Protein AF-A0A1S6IR02-F1 (afdb_monomer_lite)

pLDDT: mean 84.48, std 5.28, range [70.69, 92.12]

Organism: NCBI:txid708126

Foldseek 3Di:
DVVLLVLLLVLLLVLLVLLPFPVVVLVVVVDDPDQDPPCPVVVVVLVCVLPPVLVVVVLVVVLCVPDDDPVCVVVSVVVVCVVVVSVVSSVSSLVSSCCSQPPPPPDDDPDLQVVLVSCCVRPNPVSNVSSVSSVVSVVVVCVVPVVVSVVVVVCVVVVD

InterPro domains:
  IPR001046 NRAMP family [PF01566] (2-160)
  IPR001046 NRAMP family [PTHR11706] (2-153)

Secondary structure (DSSP, 8-state):
-HHHHHHHHHHHHHHHHHT---HHHHHHHTS-----TT-HHHHHHHHHHH--HHHHHHHHHHHHHH--SGGGHHHHHHHHHHHHHHHHHHHHHHHHHHHHHHTTS-----SHHHHHHHTHHHHTTHHHHHHHHHHHHHHHHHHHHHHHHHHHHHHHHHT-

Radius of gyration: 18.44 Å; chains: 1; bounding box: 46×36×53 Å

Sequence (160 aa):
MSIFVGVMGIVFVITMFLVRPDFGEVLRGFVPTGIPDGSIVNIVALIGTTLIGINLLMKAITTAEKWQGEEHLPAARFDTVFNVGIGILITAAIVITSGTVLYGTGTVVSSPIIFSQMLEPVLGNSARMIGDVRIAAAGLSSAIATPLILKVVLARLFKW

Structure (mmCIF, N/CA/C/O backbone):
data_AF-A0A1S6IR02-F1
#
_entry.id   AF-A0A1S6IR02-F1
#
loop_
_atom_site.group_PDB
_atom_site.id
_atom_site.type_symbol
_atom_site.label_atom_id
_atom_site.label_alt_id
_atom_site.label_comp_id
_atom_site.label_asym_id
_atom_site.label_entity_id
_atom_site.label_seq_id
_atom_site.pdbx_PDB_ins_code
_atom_site.Cartn_x
_atom_site.Cartn_y
_atom_site.Cartn_z
_atom_site.occupancy
_atom_site.B_iso_or_equiv
_atom_site.auth_seq_id
_atom_site.auth_comp_id
_atom_site.auth_asym_id
_atom_site.auth_atom_id
_atom_site.pdbx_PDB_model_num
ATOM 1 N N . MET A 1 1 ? 0.490 11.994 10.534 1.00 70.69 1 MET A N 1
ATOM 2 C CA . MET A 1 1 ? 0.452 10.658 9.896 1.00 70.69 1 MET A CA 1
ATOM 3 C C . MET A 1 1 ? -0.301 10.697 8.571 1.00 70.69 1 MET A C 1
ATOM 5 O O . MET A 1 1 ? 0.323 10.476 7.546 1.00 70.69 1 MET A O 1
ATOM 9 N N . SER A 1 2 ? -1.582 11.082 8.555 1.00 73.75 2 SER A N 1
ATOM 10 C CA . SER A 1 2 ? -2.412 11.083 7.335 1.00 73.75 2 SER A CA 1
ATOM 11 C C . SER A 1 2 ? -1.863 11.936 6.184 1.00 73.75 2 SER A C 1
ATOM 13 O O . SER A 1 2 ? -1.985 11.537 5.034 1.00 73.75 2 SER A O 1
ATOM 15 N N . ILE A 1 3 ? -1.193 13.058 6.478 1.00 80.94 3 ILE A N 1
ATOM 16 C CA . ILE A 1 3 ? -0.543 13.899 5.455 1.00 80.94 3 ILE A CA 1
ATOM 17 C C . ILE A 1 3 ? 0.575 13.131 4.733 1.00 80.94 3 ILE A C 1
ATOM 19 O O . ILE A 1 3 ? 0.630 13.149 3.510 1.00 80.94 3 ILE A O 1
ATOM 23 N N . PHE A 1 4 ? 1.429 12.408 5.464 1.00 77.62 4 PHE A N 1
ATOM 24 C CA . PHE A 1 4 ? 2.528 11.638 4.869 1.00 77.62 4 PHE A CA 1
ATOM 25 C C . PHE A 1 4 ? 2.013 10.501 3.987 1.00 77.62 4 PHE A C 1
ATOM 27 O O . PHE A 1 4 ? 2.498 10.328 2.873 1.00 77.62 4 PHE A O 1
ATOM 34 N N . VAL A 1 5 ? 0.994 9.775 4.459 1.00 78.19 5 VAL A N 1
ATOM 35 C CA . VAL A 1 5 ? 0.348 8.698 3.693 1.00 78.19 5 VAL A CA 1
ATOM 36 C C . VAL A 1 5 ? -0.343 9.253 2.448 1.00 78.19 5 VAL A C 1
ATOM 38 O O . VAL A 1 5 ? -0.198 8.689 1.369 1.00 78.19 5 VAL A O 1
ATOM 41 N N . GLY A 1 6 ? -1.048 10.381 2.579 1.00 83.12 6 GLY A N 1
ATOM 42 C CA . GLY A 1 6 ? -1.719 11.046 1.465 1.00 83.12 6 GLY A CA 1
ATOM 43 C C . GLY A 1 6 ? -0.736 11.513 0.397 1.00 83.12 6 GLY A C 1
ATOM 44 O O . GLY A 1 6 ? -0.914 11.184 -0.772 1.00 83.12 6 GLY A O 1
ATOM 45 N N . VAL A 1 7 ? 0.338 12.204 0.798 1.00 80.75 7 VAL A N 1
ATOM 46 C CA . VAL A 1 7 ? 1.408 12.616 -0.119 1.00 80.75 7 VAL A CA 1
ATOM 47 C C . VAL A 1 7 ? 1.993 11.385 -0.801 1.00 80.75 7 VAL A C 1
ATOM 49 O O . VAL A 1 7 ? 1.911 11.295 -2.020 1.00 80.75 7 VAL A O 1
ATOM 52 N N . MET A 1 8 ? 2.493 10.407 -0.038 1.00 81.88 8 MET A N 1
ATOM 53 C CA . MET A 1 8 ? 3.078 9.172 -0.571 1.00 81.88 8 MET A CA 1
ATOM 54 C C . MET A 1 8 ? 2.157 8.495 -1.596 1.00 81.88 8 MET A C 1
ATOM 56 O O . MET A 1 8 ? 2.596 8.186 -2.705 1.00 81.88 8 MET A O 1
ATOM 60 N N . GLY A 1 9 ? 0.889 8.295 -1.236 1.00 84.06 9 GLY A N 1
ATOM 61 C CA . GLY A 1 9 ? -0.098 7.630 -2.074 1.00 84.06 9 GLY A CA 1
ATOM 62 C C . GLY A 1 9 ? -0.367 8.370 -3.377 1.00 84.06 9 GLY A C 1
ATOM 63 O O . GLY A 1 9 ? -0.284 7.763 -4.443 1.00 84.06 9 GLY A O 1
ATOM 64 N N . ILE A 1 10 ? -0.606 9.685 -3.308 1.00 85.56 10 ILE A N 1
ATOM 65 C CA . ILE A 1 10 ? -0.805 10.526 -4.496 1.00 85.56 10 ILE A CA 1
ATOM 66 C C . ILE A 1 10 ? 0.379 10.377 -5.436 1.00 85.56 10 ILE A C 1
ATOM 68 O O . ILE A 1 10 ? 0.196 10.148 -6.632 1.00 85.56 10 ILE A O 1
ATOM 72 N N . VAL A 1 11 ? 1.599 10.473 -4.906 1.00 83.44 11 VAL A N 1
ATOM 73 C CA . VAL A 1 11 ? 2.742 10.457 -5.797 1.00 83.44 11 VAL A CA 1
ATOM 74 C C . VAL A 1 11 ? 2.925 9.068 -6.443 1.00 83.44 11 VAL A C 1
ATOM 76 O O . VAL A 1 11 ? 3.195 8.998 -7.643 1.00 83.44 11 VAL A O 1
ATOM 79 N N . PHE A 1 12 ? 2.706 7.958 -5.723 1.00 82.94 12 PHE A N 1
ATOM 80 C CA . PHE A 1 12 ? 2.732 6.606 -6.318 1.00 82.94 12 PHE A CA 1
ATOM 81 C C . PHE A 1 12 ? 1.675 6.385 -7.390 1.00 82.94 12 PHE A C 1
ATOM 83 O O . PHE A 1 12 ? 2.002 5.850 -8.449 1.00 82.94 12 PHE A O 1
ATOM 90 N N . VAL A 1 13 ? 0.453 6.854 -7.161 1.00 88.50 13 VAL A N 1
ATOM 91 C CA . VAL A 1 13 ? -0.618 6.775 -8.156 1.00 88.50 13 VAL A CA 1
ATOM 92 C C . VAL A 1 13 ? -0.262 7.592 -9.399 1.00 88.50 13 VAL A C 1
ATOM 94 O O . VAL A 1 13 ? -0.372 7.085 -10.510 1.00 88.50 13 VAL A O 1
ATOM 97 N N . ILE A 1 14 ? 0.244 8.819 -9.237 1.00 86.81 14 ILE A N 1
ATOM 98 C CA . ILE A 1 14 ? 0.694 9.645 -10.368 1.00 86.81 14 ILE A CA 1
ATOM 99 C C . ILE A 1 14 ? 1.812 8.939 -11.147 1.00 86.81 14 ILE A C 1
ATOM 101 O O . ILE A 1 14 ? 1.758 8.868 -12.372 1.00 86.81 14 ILE A O 1
ATOM 105 N N . THR A 1 15 ? 2.804 8.369 -10.458 1.00 83.69 15 THR A N 1
ATOM 106 C CA . THR A 1 15 ? 3.891 7.635 -11.123 1.00 83.69 15 THR A CA 1
ATOM 107 C C . THR A 1 15 ? 3.396 6.435 -11.905 1.00 83.69 15 THR A C 1
ATOM 109 O O . THR A 1 15 ? 3.875 6.235 -13.015 1.00 83.69 15 THR A O 1
ATOM 112 N N . MET A 1 16 ? 2.428 5.685 -11.374 1.00 88.19 16 MET A N 1
ATOM 113 C CA . MET A 1 16 ? 1.830 4.559 -12.088 1.00 88.19 16 MET A CA 1
ATOM 114 C C . MET A 1 16 ? 1.272 4.998 -13.445 1.00 88.19 16 MET A C 1
ATOM 116 O O . MET A 1 16 ? 1.479 4.310 -14.432 1.00 88.19 16 MET A O 1
ATOM 120 N N . PHE A 1 17 ? 0.617 6.156 -13.539 1.00 87.94 17 PHE A N 1
ATOM 121 C CA . PHE A 1 17 ? 0.140 6.656 -14.833 1.00 87.94 17 PHE A CA 1
ATOM 122 C C . PHE A 1 17 ? 1.273 7.179 -15.727 1.00 87.94 17 PHE A C 1
ATOM 124 O O . PHE A 1 17 ? 1.221 7.014 -16.945 1.00 87.94 17 PHE A O 1
ATOM 131 N N . LEU A 1 18 ? 2.310 7.781 -15.140 1.00 85.69 18 LEU A N 1
ATOM 132 C CA . LEU A 1 18 ? 3.444 8.335 -15.887 1.00 85.69 18 LEU A CA 1
ATOM 133 C C . LEU A 1 18 ? 4.337 7.262 -16.520 1.00 85.69 18 LEU A C 1
ATOM 135 O O . LEU A 1 18 ? 4.833 7.487 -17.621 1.00 85.69 18 LEU A O 1
ATOM 139 N N . VAL A 1 19 ? 4.494 6.091 -15.888 1.00 85.00 19 VAL A N 1
ATOM 140 C CA . VAL A 1 19 ? 5.234 4.954 -16.478 1.00 85.00 19 VAL A CA 1
ATOM 141 C C . VAL A 1 19 ? 4.489 4.271 -17.626 1.00 85.00 19 VAL A C 1
ATOM 143 O O . VAL A 1 19 ? 5.080 3.434 -18.296 1.00 85.00 19 VAL A O 1
ATOM 146 N N . ARG A 1 20 ? 3.229 4.656 -17.890 1.00 86.44 20 ARG A N 1
ATOM 147 C CA . ARG A 1 20 ? 2.388 4.139 -18.985 1.00 86.44 20 ARG A CA 1
ATOM 148 C C . ARG A 1 20 ? 2.350 2.601 -19.031 1.00 86.44 20 ARG A C 1
ATOM 150 O O . ARG A 1 20 ? 2.798 2.012 -20.014 1.00 86.44 20 ARG A O 1
ATOM 157 N N . PRO A 1 21 ? 1.814 1.946 -17.987 1.00 87.56 21 PRO A N 1
ATOM 158 C CA . PRO A 1 21 ? 1.680 0.500 -17.970 1.00 87.56 21 PRO A CA 1
ATOM 159 C C . PRO A 1 21 ? 0.723 0.047 -19.076 1.00 87.56 21 PRO A C 1
ATOM 161 O O . PRO A 1 21 ? -0.232 0.752 -19.418 1.00 87.56 21 PRO A O 1
ATOM 164 N N . ASP A 1 22 ? 0.937 -1.160 -19.593 1.00 91.50 22 ASP A N 1
ATOM 165 C CA . ASP A 1 22 ? -0.067 -1.825 -20.417 1.00 91.50 22 ASP A CA 1
ATOM 166 C C . ASP A 1 22 ? -1.243 -2.244 -19.524 1.00 91.50 22 ASP A C 1
ATOM 168 O O . ASP A 1 22 ? -1.171 -3.214 -18.767 1.00 91.50 22 ASP A O 1
ATOM 172 N N . PHE A 1 23 ? -2.340 -1.490 -19.591 1.00 88.12 23 PHE A N 1
ATOM 173 C CA . PHE A 1 23 ? -3.531 -1.772 -18.792 1.00 88.12 23 PHE A CA 1
ATOM 174 C C . PHE A 1 23 ? -4.192 -3.112 -19.148 1.00 88.12 23 PHE A C 1
ATOM 176 O O . PHE A 1 23 ? -4.858 -3.691 -18.293 1.00 88.12 23 PHE A O 1
ATOM 183 N N . GLY A 1 24 ? -4.001 -3.628 -20.366 1.00 90.69 24 GLY A N 1
ATOM 184 C CA . GLY A 1 24 ? -4.473 -4.955 -20.752 1.00 90.69 24 GLY A CA 1
ATOM 185 C C . GLY A 1 24 ? -3.752 -6.052 -19.972 1.00 90.69 24 GLY A C 1
ATOM 186 O O . GLY A 1 24 ? -4.401 -6.924 -19.392 1.00 90.69 24 GLY A O 1
ATOM 187 N N . GLU A 1 25 ? -2.426 -5.962 -19.880 1.00 87.12 25 GLU A N 1
ATOM 188 C CA . GLU A 1 25 ? -1.613 -6.884 -19.078 1.00 87.12 25 GLU A CA 1
ATOM 189 C C . GLU A 1 25 ? -1.848 -6.705 -17.573 1.00 87.12 25 GLU A C 1
ATOM 191 O O . GLU A 1 25 ? -1.975 -7.692 -16.848 1.00 87.12 25 GLU A O 1
ATOM 196 N N . VAL A 1 26 ? -2.013 -5.467 -17.093 1.00 90.31 26 VAL A N 1
ATOM 197 C CA . VAL A 1 26 ? -2.378 -5.202 -15.690 1.00 90.31 26 VAL A CA 1
ATOM 198 C C . VAL A 1 26 ? -3.691 -5.898 -15.326 1.00 90.31 26 VAL A C 1
ATOM 200 O O . VAL A 1 26 ? -3.749 -6.586 -14.310 1.00 90.31 26 VAL A O 1
ATOM 203 N N . LEU A 1 27 ? -4.733 -5.766 -16.155 1.00 90.00 27 LEU A N 1
ATOM 204 C CA . LEU A 1 27 ? -6.031 -6.409 -15.921 1.00 90.00 27 LEU A CA 1
ATOM 205 C C . LEU A 1 27 ? -5.942 -7.938 -15.964 1.00 90.00 27 LEU A C 1
ATOM 207 O O . LEU A 1 27 ? -6.585 -8.605 -15.154 1.00 90.00 27 LEU A O 1
ATOM 211 N N . ARG A 1 28 ? -5.119 -8.497 -16.857 1.00 87.62 28 ARG A N 1
ATOM 212 C CA . ARG A 1 28 ? -4.829 -9.940 -16.877 1.00 87.62 28 ARG A CA 1
ATOM 213 C C . ARG A 1 28 ? -4.123 -10.393 -15.604 1.00 87.62 28 ARG A C 1
ATOM 215 O O . ARG A 1 28 ? -4.459 -11.452 -15.088 1.00 87.62 28 ARG A O 1
ATOM 222 N N . GLY A 1 29 ? -3.222 -9.577 -15.059 1.00 85.81 29 GLY A N 1
ATOM 223 C CA . GLY A 1 29 ? -2.516 -9.853 -13.807 1.00 85.81 29 GLY A CA 1
ATOM 224 C C . GLY A 1 29 ? -3.423 -9.955 -12.574 1.00 85.81 29 GLY A C 1
ATOM 225 O O . GLY A 1 29 ? -3.051 -10.608 -11.602 1.00 85.81 29 GLY A O 1
ATOM 226 N N . PHE A 1 30 ? -4.627 -9.371 -12.607 1.00 87.19 30 PHE A N 1
ATOM 227 C CA . PHE A 1 30 ? -5.625 -9.557 -11.545 1.00 87.19 30 PHE A CA 1
ATOM 228 C C . PHE A 1 30 ? -6.301 -10.934 -11.582 1.00 87.19 30 PHE A C 1
ATOM 230 O O . PHE A 1 30 ? -6.914 -11.333 -10.591 1.00 87.19 30 PHE A O 1
ATOM 237 N N . VAL A 1 31 ? -6.200 -11.665 -12.696 1.00 88.19 31 VAL A N 1
ATOM 238 C CA . VAL A 1 31 ? -6.739 -13.018 -12.827 1.00 88.19 31 VAL A CA 1
ATOM 239 C C . VAL A 1 31 ? -5.637 -14.020 -12.467 1.00 88.19 31 VAL A C 1
ATOM 241 O O . VAL A 1 31 ? -4.653 -14.134 -13.197 1.00 88.19 31 VAL A O 1
ATOM 244 N N . PRO A 1 32 ? -5.765 -14.775 -11.362 1.00 79.00 32 PRO A N 1
ATOM 245 C CA . PRO A 1 32 ? -4.755 -15.751 -10.978 1.00 79.00 32 PRO A CA 1
ATOM 246 C C . PRO A 1 32 ? -4.748 -16.926 -11.965 1.00 79.00 32 PRO A C 1
ATOM 248 O O . PRO A 1 32 ? -5.696 -17.705 -12.025 1.00 79.00 32 PRO A O 1
ATOM 251 N N . THR A 1 33 ? -3.668 -17.065 -12.732 1.00 81.44 33 THR A N 1
ATOM 252 C CA . THR A 1 33 ? -3.462 -18.161 -13.698 1.00 81.44 33 THR A CA 1
ATOM 253 C C . THR A 1 33 ? -2.562 -19.281 -13.161 1.00 81.44 33 THR A C 1
ATOM 255 O O . THR A 1 33 ? -2.446 -20.332 -13.786 1.00 81.44 33 THR A O 1
ATOM 258 N N . GLY A 1 34 ? -1.953 -19.082 -11.988 1.00 82.50 34 GLY A N 1
ATOM 259 C CA . GLY A 1 34 ? -1.034 -20.010 -11.325 1.00 82.50 34 GLY A CA 1
ATOM 260 C C . GLY A 1 34 ? -0.023 -19.262 -10.451 1.00 82.50 34 GLY A C 1
ATOM 261 O O . GLY A 1 34 ? -0.001 -18.032 -10.445 1.00 82.50 34 GLY A O 1
ATOM 262 N N . ILE A 1 35 ? 0.810 -19.991 -9.702 1.00 84.44 35 ILE A N 1
ATOM 263 C CA . ILE A 1 35 ? 1.924 -19.414 -8.933 1.00 84.44 35 ILE A CA 1
ATOM 264 C C . ILE A 1 35 ? 3.213 -19.634 -9.735 1.00 84.44 35 ILE A C 1
ATOM 266 O O . ILE A 1 35 ? 3.595 -20.789 -9.915 1.00 84.44 35 ILE A O 1
ATOM 270 N N . PRO A 1 36 ? 3.889 -18.571 -10.211 1.00 85.25 36 PRO A N 1
ATOM 271 C CA . PRO A 1 36 ? 5.172 -18.709 -10.895 1.00 85.25 36 PRO A CA 1
ATOM 272 C C . PRO A 1 36 ? 6.248 -19.332 -9.996 1.00 85.25 36 PRO A C 1
ATOM 274 O O . PRO A 1 36 ? 6.316 -19.027 -8.798 1.00 85.25 36 PRO A O 1
ATOM 277 N N . ASP A 1 37 ? 7.135 -20.142 -10.568 1.00 86.94 37 ASP A N 1
ATOM 278 C CA . ASP A 1 37 ? 8.243 -20.747 -9.825 1.00 86.94 37 ASP A CA 1
ATOM 279 C C . ASP A 1 37 ? 9.144 -19.677 -9.187 1.00 86.94 37 ASP A C 1
ATOM 281 O O . ASP A 1 37 ? 9.452 -18.644 -9.782 1.00 86.94 37 ASP A O 1
ATOM 285 N N . GLY A 1 38 ? 9.531 -19.891 -7.927 1.00 86.06 38 GLY A N 1
ATOM 286 C CA . GLY A 1 38 ? 10.342 -18.938 -7.158 1.00 86.06 38 GLY A CA 1
ATOM 287 C C . GLY A 1 38 ? 9.599 -17.689 -6.653 1.00 86.06 38 GLY A C 1
ATOM 288 O O . GLY A 1 38 ? 10.187 -16.896 -5.921 1.00 86.06 38 GLY A O 1
ATOM 289 N N . SER A 1 39 ? 8.309 -17.511 -6.967 1.00 87.25 39 SER A N 1
ATOM 290 C CA . SER A 1 39 ? 7.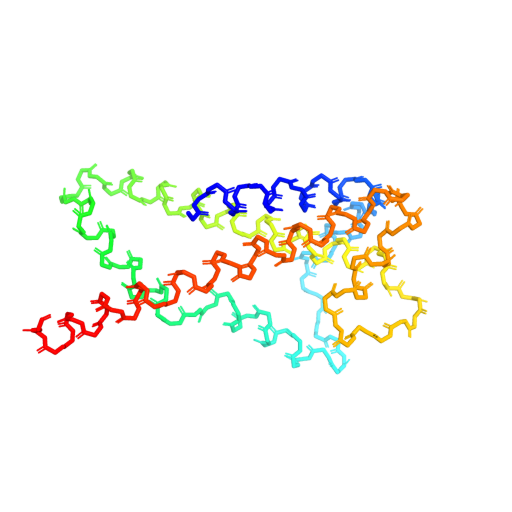534 -16.329 -6.541 1.00 87.25 39 SER A CA 1
ATOM 291 C C . SER A 1 39 ? 6.852 -16.468 -5.175 1.00 87.25 39 SER A C 1
ATOM 293 O O . SER A 1 39 ? 6.433 -15.465 -4.595 1.00 87.25 39 SER A O 1
ATOM 295 N N . ILE A 1 40 ? 6.764 -17.686 -4.627 1.00 89.94 40 ILE A N 1
ATOM 296 C CA . ILE A 1 40 ? 5.971 -17.971 -3.420 1.00 89.94 40 ILE A CA 1
ATOM 297 C C . ILE A 1 40 ? 6.405 -17.136 -2.211 1.00 89.94 40 ILE A C 1
ATOM 299 O O . ILE A 1 40 ? 5.560 -16.627 -1.479 1.00 89.94 40 ILE A O 1
ATOM 303 N N . VAL A 1 41 ? 7.713 -16.919 -2.041 1.00 91.00 41 VAL A N 1
ATOM 304 C CA . VAL A 1 41 ? 8.259 -16.097 -0.951 1.00 91.00 41 VAL A CA 1
ATOM 305 C C . VAL A 1 41 ? 7.806 -14.644 -1.093 1.00 91.00 41 VAL A C 1
ATOM 307 O O . VAL A 1 41 ? 7.379 -14.042 -0.112 1.00 91.00 41 VAL A O 1
ATOM 310 N N . ASN A 1 42 ? 7.820 -14.098 -2.312 1.00 88.56 42 ASN A N 1
ATOM 311 C CA . ASN A 1 42 ? 7.385 -12.725 -2.579 1.00 88.56 42 ASN A CA 1
ATOM 312 C C . ASN A 1 42 ? 5.875 -12.561 -2.378 1.00 88.56 42 ASN A C 1
ATOM 314 O O . ASN A 1 42 ? 5.443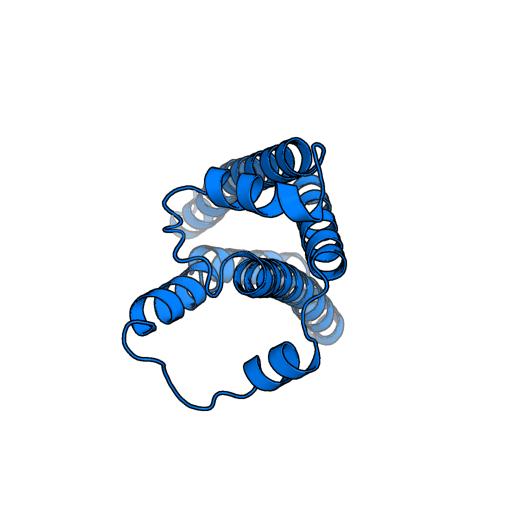 -11.569 -1.796 1.00 88.56 42 ASN A O 1
ATOM 318 N N . ILE A 1 43 ? 5.077 -13.545 -2.805 1.00 89.00 43 ILE A N 1
ATOM 319 C CA . ILE A 1 43 ? 3.622 -13.551 -2.595 1.00 89.00 43 ILE A CA 1
ATOM 320 C C . ILE A 1 43 ? 3.311 -13.559 -1.096 1.00 89.00 43 ILE A C 1
ATOM 322 O O . ILE A 1 43 ? 2.554 -12.716 -0.616 1.00 89.00 43 ILE A O 1
ATOM 326 N N . VAL A 1 44 ? 3.930 -14.465 -0.335 1.00 90.12 44 VAL A N 1
ATOM 327 C CA . VAL A 1 44 ? 3.727 -14.556 1.118 1.00 90.12 44 VAL A CA 1
ATOM 328 C C . VAL A 1 44 ? 4.211 -13.286 1.824 1.00 90.12 44 VAL A C 1
ATOM 330 O O . VAL A 1 44 ? 3.518 -12.789 2.710 1.00 90.12 44 VAL A O 1
ATOM 333 N N . ALA A 1 45 ? 5.343 -12.709 1.412 1.00 88.88 45 ALA A N 1
ATOM 334 C CA . ALA A 1 45 ? 5.834 -11.442 1.954 1.00 88.88 45 ALA A CA 1
ATOM 335 C C . ALA A 1 45 ? 4.862 -10.277 1.685 1.00 88.88 45 ALA A C 1
ATOM 337 O O . ALA A 1 45 ? 4.586 -9.475 2.581 1.00 88.88 45 ALA A O 1
ATOM 338 N N . LEU A 1 46 ? 4.283 -10.199 0.484 1.00 87.94 46 LEU A N 1
ATOM 339 C CA . LEU A 1 46 ? 3.298 -9.172 0.132 1.00 87.94 46 LEU A CA 1
ATOM 340 C C . LEU A 1 46 ? 1.998 -9.325 0.943 1.00 87.94 46 LEU A C 1
ATOM 342 O O . LEU A 1 46 ? 1.435 -8.342 1.428 1.00 87.94 46 LEU A O 1
ATOM 346 N N . ILE A 1 47 ? 1.549 -10.564 1.160 1.00 88.25 47 ILE A N 1
ATOM 347 C CA . ILE A 1 47 ? 0.390 -10.855 2.015 1.00 88.25 47 ILE A CA 1
ATOM 348 C C . ILE A 1 47 ? 0.690 -10.464 3.470 1.00 88.25 47 ILE A C 1
ATOM 350 O O . ILE A 1 47 ? -0.097 -9.751 4.097 1.00 88.25 47 ILE A O 1
ATOM 354 N N . GLY A 1 48 ? 1.842 -10.877 4.003 1.00 86.75 48 GLY A N 1
ATOM 355 C CA . GLY A 1 48 ? 2.234 -10.627 5.393 1.00 86.75 48 GLY A CA 1
ATOM 356 C C . GLY A 1 48 ? 2.417 -9.144 5.722 1.00 86.75 48 GLY A C 1
ATOM 357 O O . GLY A 1 48 ? 2.043 -8.702 6.806 1.00 86.75 48 GLY A O 1
ATOM 358 N N . THR A 1 49 ? 2.919 -8.348 4.774 1.00 84.56 49 THR A N 1
ATOM 359 C CA . THR A 1 49 ? 3.043 -6.887 4.940 1.00 84.56 49 THR A CA 1
ATOM 360 C C . THR A 1 49 ? 1.693 -6.165 4.952 1.00 84.56 49 THR A C 1
ATOM 362 O O . THR A 1 49 ? 1.593 -5.072 5.507 1.00 84.56 49 THR A O 1
ATOM 365 N N . THR A 1 50 ? 0.637 -6.781 4.411 1.00 82.44 50 THR A N 1
ATOM 366 C CA . THR A 1 50 ? -0.728 -6.230 4.422 1.00 82.44 50 THR A CA 1
ATOM 367 C C . THR A 1 50 ? -1.522 -6.692 5.651 1.00 82.44 50 THR A C 1
ATOM 369 O O . THR A 1 50 ? -2.277 -5.918 6.240 1.00 82.44 50 THR A O 1
ATOM 372 N N . LEU A 1 51 ? -1.327 -7.940 6.087 1.00 79.88 51 LEU A N 1
ATOM 373 C CA . LEU A 1 51 ? -2.015 -8.551 7.230 1.00 79.88 51 LEU A CA 1
ATOM 374 C C . LEU A 1 51 ? -1.197 -8.444 8.522 1.00 79.88 51 LEU A C 1
ATOM 376 O O . LEU A 1 51 ? -0.895 -9.436 9.185 1.00 79.88 51 LEU A O 1
ATOM 380 N N . ILE A 1 52 ? -0.848 -7.221 8.914 1.00 80.31 52 ILE A N 1
ATOM 381 C CA . ILE A 1 52 ? -0.125 -6.997 10.168 1.00 80.31 52 ILE A CA 1
ATOM 382 C C . ILE A 1 52 ? -1.107 -7.142 11.340 1.00 80.31 52 ILE A C 1
ATOM 384 O O . ILE A 1 52 ? -1.994 -6.307 11.525 1.00 80.31 52 ILE A O 1
ATOM 388 N N . GLY A 1 53 ? -0.929 -8.176 12.169 1.00 81.88 53 GLY A N 1
ATOM 389 C CA . GLY A 1 53 ? -1.851 -8.506 13.268 1.00 81.88 53 GLY A CA 1
ATOM 390 C C . GLY A 1 53 ? -2.126 -7.347 14.235 1.00 81.88 53 GLY A C 1
ATOM 391 O O . GLY A 1 53 ? -3.261 -7.155 14.671 1.00 81.88 53 GLY A O 1
ATOM 392 N N . ILE A 1 54 ? -1.123 -6.505 14.507 1.00 81.75 54 ILE A N 1
ATOM 393 C CA . ILE A 1 54 ? -1.290 -5.341 15.388 1.00 81.75 54 ILE A CA 1
ATOM 394 C C . ILE A 1 54 ? -2.228 -4.272 14.792 1.00 81.75 54 ILE A C 1
ATOM 396 O O . ILE A 1 54 ? -2.967 -3.617 15.528 1.00 81.75 54 ILE A O 1
ATOM 400 N N . ASN A 1 55 ? -2.276 -4.145 13.461 1.00 83.44 55 ASN A N 1
ATOM 401 C CA . ASN A 1 55 ? -3.182 -3.221 12.775 1.00 83.44 55 ASN A CA 1
ATOM 402 C C . ASN A 1 55 ? -4.634 -3.704 12.846 1.00 83.44 55 ASN A C 1
ATOM 404 O O . ASN A 1 55 ? -5.539 -2.879 12.957 1.00 83.44 55 ASN A O 1
ATOM 408 N N . LEU A 1 56 ? -4.865 -5.022 12.833 1.00 85.12 56 LEU A N 1
ATOM 409 C CA . LEU A 1 56 ? -6.202 -5.600 13.009 1.00 85.12 56 LEU A CA 1
ATOM 410 C C . LEU A 1 56 ? -6.756 -5.291 14.403 1.00 85.12 56 LEU A C 1
ATOM 412 O O . LEU A 1 56 ? -7.896 -4.842 14.525 1.00 85.12 56 LEU A O 1
ATOM 416 N N . LEU A 1 57 ? -5.931 -5.455 15.444 1.00 86.25 57 LEU A N 1
ATOM 417 C CA . LEU A 1 57 ? -6.304 -5.101 16.816 1.00 86.25 57 LEU A CA 1
ATOM 418 C C . LEU A 1 57 ? -6.614 -3.608 16.939 1.00 86.25 57 LEU A C 1
ATOM 420 O O . LEU A 1 57 ? -7.662 -3.236 17.466 1.00 86.25 57 LEU A O 1
ATOM 424 N N . MET A 1 58 ? -5.745 -2.748 16.400 1.00 86.50 58 MET A N 1
ATOM 425 C CA . MET A 1 58 ? -5.967 -1.302 16.420 1.00 86.50 58 MET A CA 1
ATOM 426 C C . MET A 1 58 ? -7.246 -0.909 15.677 1.00 86.50 58 MET A C 1
ATOM 428 O O . MET A 1 58 ? -8.006 -0.061 16.148 1.00 86.50 58 MET A O 1
ATOM 432 N N . LYS A 1 59 ? -7.524 -1.538 14.531 1.00 86.88 59 LYS A N 1
ATOM 433 C CA . LYS A 1 59 ? -8.753 -1.301 13.770 1.00 86.88 59 LYS A CA 1
ATOM 434 C C . LYS A 1 59 ? -9.990 -1.715 14.564 1.00 86.88 59 LYS A C 1
ATOM 436 O O . LYS A 1 59 ? -10.963 -0.966 14.570 1.00 86.88 59 LYS A O 1
ATOM 441 N N . ALA A 1 60 ? -9.957 -2.856 15.251 1.00 86.88 60 ALA A N 1
ATOM 442 C CA . ALA A 1 60 ? -11.057 -3.296 16.105 1.00 86.88 60 ALA A CA 1
ATOM 443 C C . ALA A 1 60 ? -11.301 -2.312 17.262 1.00 86.88 60 ALA A C 1
ATOM 445 O O . ALA A 1 60 ? -12.431 -1.874 17.467 1.00 86.88 60 ALA A O 1
ATOM 446 N N . ILE A 1 61 ? -10.232 -1.901 17.953 1.00 86.88 61 ILE A N 1
ATOM 447 C CA . ILE A 1 61 ? -10.280 -0.932 19.057 1.00 86.88 61 ILE A CA 1
ATOM 448 C C . ILE A 1 61 ? -10.880 0.402 18.595 1.00 86.88 61 ILE A C 1
ATOM 450 O O . ILE A 1 61 ? -11.872 0.860 19.153 1.00 86.88 61 ILE A O 1
ATOM 454 N N . THR A 1 62 ? -10.312 0.997 17.547 1.00 87.12 62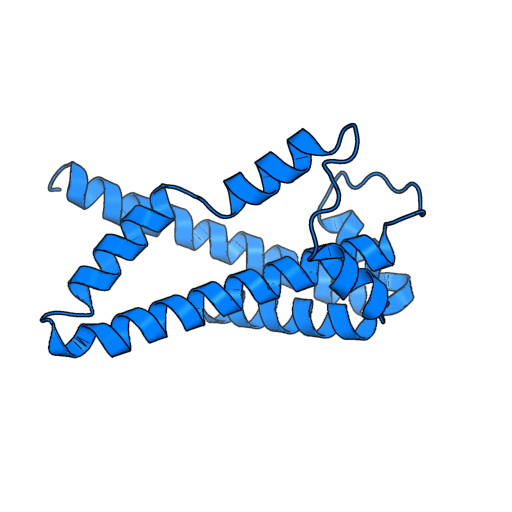 THR A N 1
ATOM 455 C CA . THR A 1 62 ? -10.731 2.318 17.049 1.00 87.12 62 THR A CA 1
ATOM 456 C C . THR A 1 62 ? -12.136 2.310 16.459 1.00 87.12 62 THR A C 1
ATOM 458 O O . THR A 1 62 ? -12.860 3.292 16.589 1.00 87.12 62 THR A O 1
ATOM 461 N N . THR A 1 63 ? -12.553 1.206 15.831 1.00 87.25 63 THR A N 1
ATOM 462 C CA . THR A 1 63 ? -13.918 1.072 15.302 1.00 87.25 63 THR A CA 1
ATOM 463 C C . THR A 1 63 ? -14.932 0.998 16.442 1.00 87.25 63 THR A C 1
ATOM 465 O O . THR A 1 63 ? -15.946 1.683 16.367 1.00 87.25 63 THR A O 1
ATOM 468 N N . ALA A 1 64 ? -14.638 0.240 17.505 1.00 85.88 64 ALA A N 1
ATOM 469 C CA . ALA A 1 64 ? -15.501 0.137 18.683 1.00 85.88 64 ALA A CA 1
ATOM 470 C C . ALA A 1 64 ? -15.581 1.444 19.496 1.00 85.88 64 ALA A C 1
ATOM 472 O O . ALA A 1 64 ? -16.600 1.722 20.118 1.00 85.88 64 ALA A O 1
ATOM 473 N N . GLU A 1 65 ? -14.519 2.258 19.496 1.00 86.88 65 GLU A N 1
ATOM 474 C CA . GLU A 1 65 ? -14.532 3.588 20.122 1.00 86.88 65 GLU A CA 1
ATOM 475 C C . GLU A 1 65 ? -15.315 4.617 19.295 1.00 86.88 65 GLU A C 1
ATOM 477 O O . GLU A 1 65 ? -16.049 5.425 19.859 1.00 86.88 65 GLU A O 1
ATOM 482 N N . LYS A 1 66 ? -15.152 4.600 17.965 1.00 88.62 66 LYS A N 1
ATOM 483 C CA . LYS A 1 66 ? -15.715 5.608 17.052 1.00 88.62 66 LYS A CA 1
ATOM 484 C C . LYS A 1 66 ? -17.189 5.374 16.723 1.00 88.62 66 LYS A C 1
ATOM 486 O O . LYS A 1 66 ? -17.919 6.341 16.527 1.00 88.62 66 LYS A O 1
ATOM 491 N N . TRP A 1 67 ? -17.613 4.118 16.612 1.00 89.19 67 TRP A N 1
ATOM 492 C CA . TRP A 1 67 ? -18.959 3.750 16.179 1.00 89.19 67 TRP A CA 1
ATOM 493 C C . TRP A 1 67 ? -19.630 2.884 17.248 1.00 89.19 67 TRP A C 1
ATOM 495 O O . TRP A 1 67 ? -19.166 1.781 17.532 1.00 89.19 67 TRP A O 1
ATOM 505 N N . GLN A 1 68 ? -20.726 3.377 17.831 1.00 87.44 68 GLN A N 1
ATOM 506 C CA . GLN A 1 68 ? -21.500 2.680 18.863 1.00 87.44 68 GLN A CA 1
ATOM 507 C C . GLN A 1 68 ? -22.954 2.504 18.414 1.00 87.44 68 GLN A C 1
ATOM 509 O O . GLN A 1 68 ? -23.562 3.448 17.931 1.00 87.44 68 GLN A O 1
ATOM 514 N N . GLY A 1 69 ? -23.516 1.308 18.585 1.00 85.81 69 GLY A N 1
ATOM 515 C CA . GLY A 1 69 ? -24.884 1.005 18.150 1.00 85.81 69 GLY A CA 1
ATOM 516 C C . GLY A 1 69 ? -24.988 0.546 16.689 1.00 85.81 69 GLY A C 1
ATOM 517 O O . GLY A 1 69 ? -24.147 0.849 15.840 1.00 85.81 69 GLY A O 1
ATOM 518 N N . GLU A 1 70 ? -26.027 -0.240 16.399 1.00 86.94 70 GLU A N 1
ATOM 519 C CA . GLU A 1 70 ? -26.224 -0.890 15.092 1.00 86.94 70 GLU A CA 1
ATOM 520 C C . GLU A 1 70 ? -26.528 0.106 13.962 1.00 86.94 70 GLU A C 1
ATOM 522 O O . GLU A 1 70 ? -26.177 -0.132 12.806 1.00 86.94 70 GLU A O 1
ATOM 527 N N . GLU A 1 71 ? -27.104 1.262 14.291 1.00 91.31 71 GLU A N 1
ATOM 528 C CA . GLU A 1 71 ? -27.403 2.358 13.359 1.00 91.31 71 GLU A CA 1
ATOM 529 C C . GLU A 1 71 ? -26.168 2.919 12.638 1.00 91.31 71 GLU A C 1
ATOM 531 O O . GLU A 1 71 ? -26.262 3.407 11.511 1.00 91.31 71 GLU A O 1
ATOM 536 N N . HIS A 1 72 ? -24.986 2.803 13.245 1.00 90.25 72 HIS A N 1
ATOM 537 C CA . HIS A 1 72 ? -23.726 3.250 12.656 1.00 90.25 72 HIS A CA 1
ATOM 538 C C . HIS A 1 72 ? -23.020 2.175 11.824 1.00 90.25 72 HIS A C 1
ATOM 540 O O . HIS A 1 72 ? -22.001 2.458 11.189 1.00 90.25 72 HIS A O 1
ATOM 546 N N . LEU A 1 73 ? -23.559 0.953 11.762 1.00 89.38 73 LEU A N 1
ATOM 547 C CA . LEU A 1 73 ? -22.951 -0.157 11.033 1.00 89.38 73 LEU A CA 1
ATOM 548 C C . LEU A 1 73 ? -22.715 0.145 9.538 1.00 89.38 73 LEU A C 1
ATOM 550 O O . LEU A 1 73 ? -21.626 -0.175 9.048 1.00 89.38 73 LEU A O 1
ATOM 554 N N . PRO A 1 74 ? -23.643 0.788 8.794 1.00 92.12 74 PRO A N 1
ATOM 555 C CA . PRO A 1 74 ? -23.394 1.151 7.398 1.00 92.12 74 PRO A CA 1
ATOM 556 C C . PRO A 1 74 ? -22.228 2.138 7.249 1.00 92.12 74 PRO A C 1
ATOM 558 O O . PRO A 1 74 ? -21.364 1.951 6.390 1.00 92.12 74 PRO A O 1
ATOM 561 N N . ALA A 1 75 ? -22.157 3.146 8.123 1.00 90.44 75 ALA A N 1
ATOM 562 C CA . ALA A 1 75 ? -21.098 4.152 8.106 1.00 90.44 75 ALA A CA 1
ATOM 563 C C . ALA A 1 75 ? -19.733 3.552 8.484 1.00 90.44 75 ALA A C 1
ATOM 565 O O . ALA A 1 75 ? -18.734 3.812 7.813 1.00 90.44 75 ALA A O 1
ATOM 566 N N . ALA A 1 76 ? -19.692 2.676 9.493 1.00 89.25 76 ALA A N 1
ATOM 567 C CA . ALA A 1 76 ? -18.486 1.965 9.911 1.00 89.25 76 ALA A CA 1
ATOM 568 C C . ALA A 1 76 ? -17.933 1.042 8.809 1.00 89.25 76 ALA A C 1
ATOM 570 O O . ALA A 1 76 ? -16.714 0.958 8.603 1.00 89.25 76 ALA A O 1
ATOM 571 N N . ARG A 1 77 ? -18.823 0.365 8.068 1.00 89.56 77 ARG A N 1
ATOM 572 C CA . ARG A 1 77 ? -18.450 -0.454 6.905 1.00 89.56 77 ARG A CA 1
ATOM 573 C C . ARG A 1 77 ? -17.893 0.406 5.779 1.00 89.56 77 ARG A C 1
ATOM 575 O O . ARG A 1 77 ? -16.824 0.084 5.268 1.00 89.56 77 ARG A O 1
ATOM 582 N N . PHE A 1 78 ? -18.564 1.505 5.437 1.00 91.88 78 PHE A N 1
ATOM 583 C CA . PHE A 1 78 ? -18.092 2.423 4.400 1.00 91.88 78 PHE A CA 1
ATOM 584 C C . PHE A 1 78 ? -16.716 3.014 4.737 1.00 91.88 78 PHE A C 1
ATOM 586 O O . PHE A 1 78 ? -15.803 2.925 3.922 1.00 91.88 78 PHE A O 1
ATOM 593 N N . ASP A 1 79 ? -16.530 3.523 5.960 1.00 89.00 79 ASP A N 1
ATOM 594 C CA . ASP A 1 79 ? -15.248 4.052 6.452 1.00 89.00 79 ASP A CA 1
ATOM 595 C C . ASP A 1 79 ? -14.130 3.004 6.334 1.00 89.00 79 ASP A C 1
ATOM 597 O O . ASP A 1 79 ? -13.003 3.298 5.937 1.00 89.00 79 ASP A O 1
ATOM 601 N N . THR A 1 80 ? -14.440 1.743 6.631 1.00 89.25 80 THR A N 1
ATOM 602 C CA . THR A 1 80 ? -13.476 0.645 6.509 1.00 89.25 80 THR A CA 1
ATOM 603 C C . THR A 1 80 ? -13.136 0.333 5.057 1.00 89.25 80 THR A C 1
ATOM 605 O O . THR A 1 80 ? -11.956 0.305 4.717 1.00 89.25 80 THR A O 1
ATOM 608 N N . VAL A 1 81 ? -14.140 0.139 4.200 1.00 91.19 81 VAL A N 1
ATOM 609 C CA . VAL A 1 81 ? -13.936 -0.178 2.779 1.00 91.19 81 VAL A CA 1
ATOM 610 C C . VAL A 1 81 ? -13.183 0.946 2.072 1.00 91.19 81 VAL A C 1
ATOM 612 O O . VAL A 1 81 ? -12.247 0.673 1.328 1.00 91.19 81 VAL A O 1
ATOM 615 N N . PHE A 1 82 ? -13.531 2.203 2.347 1.00 91.12 82 PHE A N 1
ATOM 616 C CA . PHE A 1 82 ? -12.888 3.362 1.739 1.00 91.12 82 PHE A CA 1
ATOM 617 C C . PHE A 1 82 ? -11.403 3.456 2.111 1.00 91.12 82 PHE A C 1
ATOM 619 O O . PHE A 1 82 ? -10.543 3.517 1.233 1.00 91.12 82 PHE A O 1
ATOM 626 N N . ASN A 1 83 ? -11.077 3.398 3.407 1.00 86.81 83 ASN A N 1
ATOM 627 C CA . ASN A 1 83 ? -9.688 3.513 3.857 1.00 86.81 83 ASN A CA 1
AT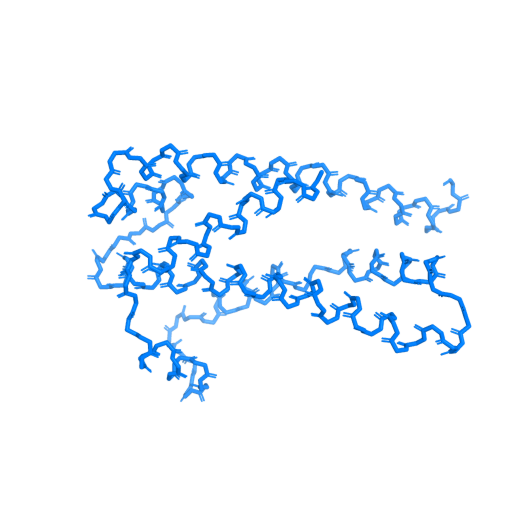OM 628 C C . ASN A 1 83 ? -8.828 2.315 3.426 1.00 86.81 83 ASN A C 1
ATOM 630 O O . ASN A 1 83 ? -7.687 2.497 3.000 1.00 86.81 83 ASN A O 1
ATOM 634 N N . VAL A 1 84 ? -9.368 1.094 3.502 1.00 88.19 84 VAL A N 1
ATOM 635 C CA . VAL A 1 84 ? -8.660 -0.111 3.040 1.00 88.19 84 VAL A CA 1
ATOM 636 C C . VAL A 1 84 ? -8.467 -0.073 1.523 1.00 88.19 84 VAL A C 1
ATOM 638 O O . VAL A 1 84 ? -7.380 -0.384 1.041 1.00 88.19 84 VAL A O 1
ATOM 641 N N . GLY A 1 85 ? -9.477 0.376 0.773 1.00 91.06 85 GLY A N 1
ATOM 642 C CA . GLY A 1 85 ? -9.410 0.530 -0.680 1.00 91.06 85 GLY A CA 1
ATOM 643 C C . GLY A 1 85 ? -8.304 1.485 -1.129 1.00 91.06 85 GLY A C 1
ATOM 644 O O . GLY A 1 85 ? -7.565 1.161 -2.056 1.00 91.06 85 GLY A O 1
ATOM 645 N N . ILE A 1 86 ? -8.115 2.612 -0.433 1.00 89.00 86 ILE A N 1
ATOM 646 C CA . ILE A 1 86 ? -6.989 3.526 -0.695 1.00 89.00 86 ILE A CA 1
ATOM 647 C C . ILE A 1 86 ? -5.648 2.816 -0.479 1.00 89.00 86 ILE A C 1
ATOM 649 O O . ILE A 1 86 ? -4.749 2.944 -1.308 1.00 89.00 86 ILE A O 1
ATOM 653 N N . GLY A 1 87 ? -5.508 2.041 0.600 1.00 87.69 87 GLY A N 1
ATOM 654 C CA . GLY A 1 87 ? -4.293 1.262 0.856 1.00 87.69 87 GLY A CA 1
ATOM 655 C C . GLY A 1 87 ? -3.991 0.266 -0.267 1.00 87.69 87 GLY A C 1
ATOM 656 O O . GLY A 1 87 ? -2.869 0.223 -0.767 1.00 87.69 87 GLY A O 1
ATOM 657 N N . ILE A 1 88 ? -5.010 -0.472 -0.719 1.00 89.75 88 ILE A N 1
ATOM 658 C CA . ILE A 1 88 ? -4.896 -1.416 -1.840 1.00 89.75 88 ILE A CA 1
ATOM 659 C C . ILE A 1 88 ? -4.492 -0.690 -3.127 1.00 89.75 88 ILE A C 1
ATOM 661 O O . ILE A 1 88 ? -3.602 -1.162 -3.831 1.00 89.75 88 ILE A O 1
ATOM 665 N N . LEU A 1 89 ? -5.095 0.466 -3.419 1.00 92.06 89 LEU A N 1
ATOM 666 C CA . LEU A 1 89 ? -4.772 1.267 -4.600 1.00 92.06 89 LEU A CA 1
ATOM 667 C C . LEU A 1 89 ? -3.301 1.702 -4.609 1.00 92.06 89 LEU A C 1
ATOM 669 O O . LEU A 1 89 ? -2.637 1.602 -5.638 1.00 92.06 89 LEU A O 1
ATOM 673 N N . ILE A 1 90 ? -2.781 2.159 -3.467 1.00 89.19 90 ILE A N 1
ATOM 674 C CA . ILE A 1 90 ? -1.378 2.575 -3.344 1.00 89.19 90 ILE A CA 1
ATOM 675 C C . ILE A 1 90 ? -0.448 1.375 -3.554 1.00 89.19 90 ILE A C 1
ATOM 677 O O . ILE A 1 90 ? 0.506 1.471 -4.325 1.00 89.19 90 ILE A O 1
ATOM 681 N N . THR A 1 91 ? -0.736 0.235 -2.920 1.00 89.31 91 THR A N 1
ATOM 682 C CA . THR A 1 91 ? 0.051 -0.994 -3.099 1.00 89.31 91 THR A CA 1
ATOM 683 C C . THR A 1 91 ? 0.035 -1.460 -4.553 1.00 89.31 91 THR A C 1
ATOM 685 O O . THR A 1 91 ? 1.090 -1.755 -5.113 1.00 89.31 91 THR A O 1
ATOM 688 N N . ALA A 1 92 ? -1.133 -1.465 -5.199 1.00 91.56 92 ALA A N 1
ATOM 689 C CA . ALA A 1 92 ? -1.262 -1.806 -6.611 1.00 91.56 92 ALA A CA 1
ATOM 690 C C . ALA A 1 92 ? -0.445 -0.854 -7.493 1.00 91.56 92 ALA A C 1
ATOM 692 O O . ALA A 1 92 ? 0.298 -1.314 -8.355 1.00 91.56 92 ALA A O 1
ATOM 693 N N . ALA A 1 93 ? -0.499 0.457 -7.235 1.00 89.94 93 ALA A N 1
ATOM 694 C CA . ALA A 1 93 ? 0.294 1.441 -7.964 1.00 89.94 93 ALA A CA 1
ATOM 695 C C . ALA A 1 93 ? 1.803 1.170 -7.852 1.00 89.94 93 ALA A C 1
ATOM 697 O O . ALA A 1 93 ? 2.512 1.254 -8.855 1.00 89.94 93 ALA A O 1
ATOM 698 N N . ILE A 1 94 ? 2.297 0.795 -6.666 1.00 87.12 94 ILE A N 1
ATOM 699 C CA . ILE A 1 94 ? 3.704 0.422 -6.451 1.00 87.12 94 ILE A CA 1
ATOM 700 C C . ILE A 1 94 ? 4.065 -0.838 -7.247 1.00 87.12 94 ILE A C 1
ATOM 702 O O . ILE A 1 94 ? 5.075 -0.840 -7.953 1.00 87.12 94 ILE A O 1
ATOM 706 N N . VAL A 1 95 ? 3.249 -1.893 -7.164 1.00 89.81 95 VAL A N 1
ATOM 707 C CA . VAL A 1 95 ? 3.498 -3.168 -7.859 1.00 89.81 95 VAL A CA 1
ATOM 708 C C . VAL A 1 95 ? 3.463 -2.986 -9.377 1.00 89.81 95 VAL A C 1
ATOM 710 O O . VAL A 1 95 ? 4.391 -3.419 -10.054 1.00 89.81 95 VAL A O 1
ATOM 713 N N . ILE A 1 96 ? 2.458 -2.287 -9.912 1.00 91.44 96 ILE A N 1
ATOM 714 C CA . ILE A 1 96 ? 2.321 -2.009 -11.351 1.00 91.44 96 ILE A CA 1
ATOM 715 C C . ILE A 1 96 ? 3.505 -1.183 -11.851 1.00 91.44 96 ILE A C 1
ATOM 717 O O . ILE A 1 96 ? 4.111 -1.517 -12.867 1.00 91.44 96 ILE A O 1
ATOM 721 N N . THR A 1 97 ? 3.874 -0.131 -11.116 1.00 88.25 97 THR A N 1
ATOM 722 C CA . THR A 1 97 ? 5.042 0.695 -11.443 1.00 88.25 97 THR A CA 1
ATOM 723 C C . THR A 1 97 ? 6.316 -0.145 -11.474 1.00 88.25 97 THR A C 1
ATOM 725 O O . THR A 1 97 ? 7.091 -0.061 -12.423 1.00 88.25 97 THR A O 1
ATOM 728 N N . SER A 1 98 ? 6.515 -0.986 -10.456 1.00 86.25 98 SER A N 1
ATOM 729 C CA . SER A 1 98 ? 7.695 -1.848 -10.351 1.00 86.25 98 SER A CA 1
ATOM 730 C C . SER A 1 98 ? 7.747 -2.855 -11.494 1.00 86.25 98 SER A C 1
ATOM 732 O O . SER A 1 98 ? 8.783 -2.989 -12.132 1.00 86.25 98 SER A O 1
ATOM 734 N N . GLY A 1 99 ? 6.627 -3.511 -11.805 1.00 88.25 99 GLY A N 1
ATOM 735 C CA . GLY A 1 99 ? 6.529 -4.425 -12.940 1.00 88.25 99 GLY A CA 1
ATOM 736 C C . GLY A 1 99 ? 6.800 -3.726 -14.270 1.00 88.25 99 GLY A C 1
ATOM 737 O O . GLY A 1 99 ? 7.540 -4.244 -15.087 1.00 88.25 99 GLY A O 1
ATOM 738 N N . THR A 1 100 ? 6.293 -2.513 -14.469 1.00 88.06 100 THR A N 1
ATOM 739 C CA . THR A 1 100 ? 6.481 -1.784 -15.736 1.00 88.06 100 THR A CA 1
ATOM 740 C C . THR A 1 100 ? 7.936 -1.370 -15.962 1.00 88.06 100 THR A C 1
ATOM 742 O O . THR A 1 100 ? 8.419 -1.393 -17.088 1.00 88.06 100 THR A O 1
ATOM 745 N N . VAL A 1 101 ? 8.640 -0.983 -14.897 1.00 85.06 101 VAL A N 1
ATOM 746 C CA . VAL A 1 101 ? 9.980 -0.382 -14.993 1.00 85.06 101 VAL A CA 1
ATOM 747 C C . VAL A 1 101 ? 11.108 -1.399 -14.796 1.00 85.06 101 VAL A C 1
ATOM 749 O O . VAL A 1 101 ? 12.187 -1.224 -15.354 1.00 85.06 101 VAL A O 1
ATOM 752 N N . LEU A 1 102 ? 10.892 -2.445 -13.993 1.00 84.50 102 LEU A N 1
ATOM 753 C CA . LEU A 1 102 ? 11.934 -3.410 -13.612 1.00 84.50 102 LEU A CA 1
ATOM 754 C C . LEU A 1 102 ? 11.794 -4.763 -14.313 1.00 84.50 102 LEU A C 1
ATOM 756 O O . LEU A 1 102 ? 12.752 -5.536 -14.359 1.00 84.50 102 LEU A O 1
ATOM 760 N N . TYR A 1 103 ? 10.611 -5.106 -14.825 1.00 84.00 103 TYR A N 1
ATOM 761 C CA . TYR A 1 103 ? 10.429 -6.403 -15.465 1.00 84.00 103 TYR A CA 1
ATOM 762 C C . TYR A 1 103 ? 11.240 -6.474 -16.763 1.00 84.00 103 TYR A C 1
ATOM 764 O O . TYR A 1 103 ? 11.172 -5.588 -17.609 1.00 84.00 103 TYR A O 1
ATOM 772 N N . GLY A 1 104 ? 12.041 -7.532 -16.909 1.00 80.44 104 GLY A N 1
ATOM 773 C CA . GLY A 1 104 ? 12.900 -7.735 -18.079 1.00 80.44 104 GLY A CA 1
ATOM 774 C C . GLY A 1 104 ? 14.216 -6.945 -18.082 1.00 80.44 104 GLY A C 1
ATOM 775 O O . GLY A 1 104 ? 15.036 -7.181 -18.963 1.00 80.44 104 GLY A O 1
ATOM 776 N N . THR A 1 105 ? 14.480 -6.071 -17.100 1.00 81.75 105 THR A N 1
ATOM 777 C CA . THR A 1 105 ? 15.745 -5.304 -17.040 1.00 81.75 105 THR A CA 1
ATOM 778 C C . THR A 1 105 ? 16.905 -6.080 -16.411 1.00 81.75 105 THR A C 1
ATOM 780 O O . THR A 1 105 ? 18.054 -5.654 -16.502 1.00 81.75 105 THR A O 1
ATOM 783 N N . GLY A 1 106 ? 16.622 -7.197 -15.728 1.00 78.56 106 GLY A N 1
ATOM 784 C CA . GLY A 1 106 ? 17.618 -7.971 -14.974 1.00 78.56 106 GLY A CA 1
ATOM 785 C C . GLY A 1 106 ? 18.144 -7.264 -13.717 1.00 78.56 106 GLY A C 1
ATOM 786 O O . GLY A 1 106 ? 19.090 -7.740 -13.091 1.00 78.56 106 GLY A O 1
ATOM 787 N N . THR A 1 107 ? 17.555 -6.128 -13.331 1.00 80.75 107 THR A N 1
ATOM 788 C CA . THR A 1 107 ? 17.999 -5.337 -12.180 1.00 80.75 107 THR A CA 1
ATOM 789 C C . THR A 1 107 ? 17.630 -6.027 -10.868 1.00 80.75 107 THR A C 1
ATOM 791 O O . THR A 1 107 ? 16.455 -6.236 -10.568 1.00 80.75 107 THR A O 1
ATOM 794 N N . VAL A 1 108 ? 18.632 -6.325 -10.040 1.00 77.75 108 VAL A N 1
ATOM 795 C CA . VAL A 1 108 ? 18.411 -6.821 -8.676 1.00 77.75 108 VAL A CA 1
ATOM 796 C C . VAL A 1 108 ? 18.114 -5.639 -7.755 1.00 77.75 108 VAL A C 1
ATOM 798 O O . VAL A 1 108 ? 18.981 -4.806 -7.491 1.00 77.75 108 VAL A O 1
ATOM 801 N N . VAL A 1 109 ? 16.884 -5.567 -7.247 1.00 79.75 109 VAL A N 1
ATOM 802 C CA . VAL A 1 109 ? 16.478 -4.526 -6.294 1.00 79.75 109 VAL A CA 1
ATOM 803 C C . VAL A 1 109 ? 16.878 -4.945 -4.881 1.00 79.75 109 VAL A C 1
ATOM 805 O O . VAL A 1 109 ? 16.199 -5.743 -4.244 1.00 79.75 109 VAL A O 1
ATOM 808 N N . SER A 1 110 ? 17.982 -4.393 -4.381 1.00 81.31 110 SER A N 1
ATOM 809 C CA . SER A 1 110 ? 18.470 -4.617 -3.010 1.00 81.31 110 SER A CA 1
ATOM 810 C C . SER A 1 110 ? 18.141 -3.476 -2.041 1.00 81.31 110 SER A C 1
ATOM 812 O O . SER A 1 110 ? 18.328 -3.617 -0.834 1.00 81.31 110 SER A O 1
ATOM 814 N N . SER A 1 111 ? 17.651 -2.339 -2.546 1.00 82.06 111 SER A N 1
ATOM 815 C CA . SER A 1 111 ? 17.334 -1.156 -1.743 1.00 82.06 111 SER A CA 1
ATOM 816 C C . SER A 1 111 ? 16.176 -0.355 -2.349 1.00 82.06 111 SER A C 1
ATOM 818 O O . SER A 1 111 ? 16.100 -0.245 -3.576 1.00 82.06 111 SER A O 1
ATOM 820 N N . PRO A 1 112 ? 15.321 0.284 -1.523 1.00 76.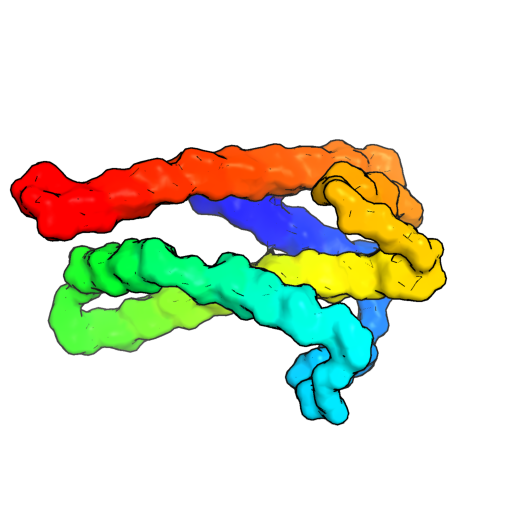31 112 PRO A N 1
ATOM 821 C CA . PRO A 1 112 ? 14.301 1.225 -1.993 1.00 76.31 112 PRO A CA 1
ATOM 822 C C . PRO A 1 112 ? 14.865 2.363 -2.859 1.00 76.31 112 PRO A C 1
ATOM 824 O O . PRO A 1 112 ? 14.176 2.872 -3.735 1.00 76.31 112 PRO A O 1
ATOM 827 N N . ILE A 1 113 ? 16.131 2.741 -2.655 1.00 79.38 113 ILE A N 1
ATOM 828 C CA . ILE A 1 113 ? 16.792 3.804 -3.429 1.00 79.38 113 ILE A CA 1
ATOM 829 C C . ILE A 1 113 ? 16.964 3.390 -4.896 1.00 79.38 113 ILE A C 1
ATOM 831 O O . ILE A 1 113 ? 16.786 4.214 -5.789 1.00 79.38 113 ILE A O 1
ATOM 835 N N . ILE A 1 114 ? 17.250 2.108 -5.153 1.00 78.56 114 ILE A N 1
ATOM 836 C CA . ILE A 1 114 ? 17.379 1.575 -6.518 1.00 78.56 114 ILE A CA 1
ATOM 837 C C . ILE A 1 114 ? 16.046 1.719 -7.249 1.00 78.56 114 ILE A C 1
ATOM 839 O O . ILE A 1 114 ? 16.018 2.126 -8.404 1.00 78.56 114 ILE A O 1
ATOM 843 N N . PHE A 1 115 ? 14.927 1.470 -6.564 1.00 77.25 115 PHE A N 1
ATOM 844 C CA . PHE A 1 115 ? 13.606 1.690 -7.144 1.00 77.25 115 PHE A CA 1
ATOM 845 C C . PHE A 1 115 ? 13.396 3.160 -7.558 1.00 77.25 115 PHE A C 1
ATOM 847 O O . PHE A 1 115 ? 12.948 3.413 -8.674 1.00 77.25 115 PHE A O 1
ATOM 854 N N . SER A 1 116 ? 13.780 4.131 -6.721 1.00 76.12 116 SER A N 1
ATOM 855 C CA . SER A 1 116 ? 13.705 5.560 -7.076 1.00 76.12 116 SER A CA 1
ATOM 856 C C . SER A 1 116 ? 14.587 5.932 -8.271 1.00 76.12 116 SER A C 1
ATOM 858 O O . SER A 1 116 ? 14.166 6.722 -9.111 1.00 76.12 116 SER A O 1
ATOM 860 N N . GLN A 1 117 ? 15.792 5.361 -8.367 1.00 77.75 117 GLN A N 1
ATOM 861 C CA . GLN A 1 117 ? 16.710 5.589 -9.491 1.00 77.75 117 GLN A CA 1
ATOM 862 C C . GLN A 1 117 ? 16.156 5.027 -10.800 1.00 77.75 117 GLN A C 1
ATOM 864 O O . GLN A 1 117 ? 16.238 5.667 -11.841 1.00 77.75 117 GLN A O 1
ATOM 869 N N . MET A 1 118 ? 15.516 3.861 -10.748 1.00 76.38 118 MET A N 1
ATOM 870 C CA . MET A 1 118 ? 14.931 3.234 -11.935 1.00 76.38 118 MET A CA 1
ATOM 871 C C . MET A 1 118 ? 13.731 4.012 -12.488 1.00 76.38 118 MET A C 1
ATOM 873 O O . MET A 1 118 ? 13.342 3.802 -13.631 1.00 76.38 118 MET A O 1
ATOM 877 N N . LEU A 1 119 ? 13.173 4.955 -11.724 1.00 75.44 119 LEU A N 1
ATOM 878 C CA . LEU A 1 119 ? 12.158 5.883 -12.216 1.00 75.44 119 LEU A CA 1
ATOM 879 C C . LEU A 1 119 ? 12.740 7.067 -13.011 1.00 75.44 119 LEU A C 1
ATOM 881 O O . LEU A 1 119 ? 11.970 7.755 -13.682 1.00 75.44 119 LEU A O 1
ATOM 885 N N . GLU A 1 120 ? 14.056 7.320 -12.970 1.00 76.25 120 GLU A N 1
ATOM 886 C CA . GLU A 1 120 ? 14.711 8.432 -13.688 1.00 76.25 120 GLU A CA 1
ATOM 887 C C . GLU A 1 120 ? 14.462 8.431 -15.205 1.00 76.25 120 GLU A C 1
ATOM 889 O O . GLU A 1 120 ? 14.136 9.494 -15.735 1.00 76.25 120 GLU A O 1
ATOM 894 N N . PRO A 1 121 ? 14.508 7.293 -15.927 1.00 71.06 121 PRO A N 1
ATOM 895 C CA . PRO A 1 121 ? 14.216 7.265 -17.361 1.00 71.06 121 PRO A CA 1
ATOM 896 C C . PRO A 1 1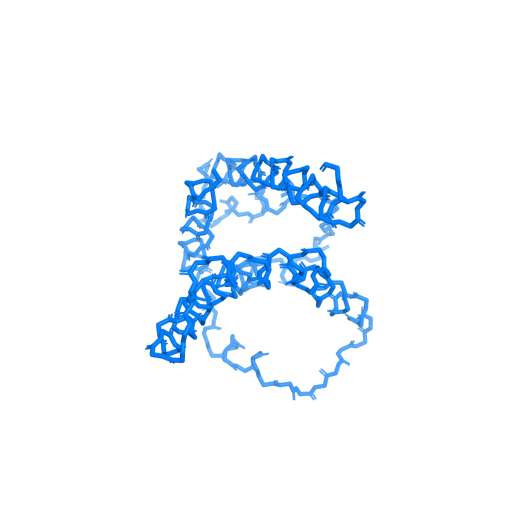21 ? 12.789 7.710 -17.711 1.00 71.06 121 PRO A C 1
ATOM 898 O O . PRO A 1 121 ? 12.543 8.159 -18.827 1.00 71.06 121 PRO A O 1
ATOM 901 N N . VAL A 1 122 ? 11.846 7.594 -16.770 1.00 71.94 122 VAL A N 1
ATOM 902 C CA . VAL A 1 122 ? 10.431 7.933 -16.982 1.00 71.94 122 VAL A CA 1
ATOM 903 C C . VAL A 1 122 ? 10.100 9.335 -16.470 1.00 71.94 122 VAL A C 1
ATOM 905 O O . VAL A 1 122 ? 9.376 10.086 -17.120 1.00 71.94 122 VAL A O 1
ATOM 908 N N . LEU A 1 123 ? 10.595 9.688 -15.285 1.00 70.94 123 LEU A N 1
ATOM 909 C CA . LEU A 1 123 ? 10.245 10.921 -14.570 1.00 70.94 123 LEU A CA 1
ATOM 910 C C . LEU A 1 123 ? 11.339 12.004 -14.665 1.00 70.94 123 LEU A C 1
ATOM 912 O O . LEU A 1 123 ? 11.172 13.096 -14.119 1.00 70.94 123 LEU A O 1
ATOM 916 N N . GLY A 1 124 ? 12.455 11.718 -15.340 1.00 71.88 124 GLY A N 1
ATOM 917 C CA . GLY A 1 124 ? 13.609 12.607 -15.465 1.00 71.88 124 GLY A CA 1
ATOM 918 C C . GLY A 1 124 ? 14.315 12.869 -14.131 1.00 71.88 124 GLY A C 1
ATOM 919 O O . GLY A 1 124 ? 14.148 12.139 -13.155 1.00 71.88 124 GLY A O 1
ATOM 920 N N . ASN A 1 125 ? 15.071 13.969 -14.046 1.00 72.69 125 ASN A N 1
ATOM 921 C CA . ASN A 1 125 ? 15.826 14.342 -12.836 1.00 72.69 125 ASN A CA 1
ATOM 922 C C . ASN A 1 125 ? 14.949 14.534 -11.583 1.00 72.69 125 ASN A C 1
ATOM 924 O O . ASN A 1 125 ? 15.440 14.450 -10.457 1.00 72.69 125 ASN A O 1
ATOM 928 N N . SER A 1 126 ? 13.647 14.780 -11.751 1.00 71.88 126 SER A N 1
ATOM 929 C CA . SER A 1 126 ? 12.701 14.909 -10.639 1.00 71.88 126 SER A CA 1
ATOM 930 C C . SER A 1 126 ? 12.335 13.564 -9.998 1.00 71.88 126 SER A C 1
ATOM 932 O O . SER A 1 126 ? 11.846 13.559 -8.869 1.00 71.88 126 SER A O 1
ATOM 934 N N . ALA A 1 127 ? 12.600 12.431 -10.664 1.00 70.94 127 ALA A N 1
ATOM 935 C CA . ALA A 1 127 ? 12.291 11.085 -10.176 1.00 70.94 127 ALA A CA 1
ATOM 936 C C . ALA A 1 127 ? 12.945 10.786 -8.831 1.00 70.94 127 ALA A C 1
ATOM 938 O O . ALA A 1 127 ? 12.284 10.319 -7.906 1.00 70.94 127 ALA A O 1
ATOM 939 N N . ARG A 1 128 ? 14.237 11.112 -8.723 1.00 72.12 128 ARG A N 1
ATOM 940 C CA . ARG A 1 128 ? 15.042 10.855 -7.534 1.00 72.12 128 ARG A CA 1
ATOM 941 C C . ARG A 1 128 ? 14.522 11.641 -6.340 1.00 72.12 128 ARG A C 1
ATOM 943 O O . ARG A 1 128 ? 14.222 11.057 -5.309 1.00 72.12 128 ARG A O 1
ATOM 950 N N . MET A 1 129 ? 14.291 12.943 -6.514 1.00 77.44 129 MET A N 1
ATOM 951 C CA . MET A 1 129 ? 13.739 13.793 -5.455 1.00 77.44 129 MET A CA 1
ATOM 952 C C . MET A 1 129 ? 12.346 13.322 -5.014 1.00 77.44 129 MET A C 1
ATOM 954 O O . MET A 1 129 ? 12.057 13.241 -3.824 1.00 77.44 129 MET A O 1
ATOM 958 N N . ILE A 1 130 ? 11.485 12.966 -5.968 1.00 76.12 130 ILE A N 1
ATOM 959 C CA . ILE A 1 130 ? 10.138 12.465 -5.692 1.00 76.12 130 ILE A CA 1
ATOM 960 C C . ILE A 1 130 ? 10.171 11.107 -4.971 1.00 76.12 130 ILE A C 1
ATOM 962 O O . ILE A 1 130 ? 9.403 10.888 -4.030 1.00 76.12 130 ILE A O 1
ATOM 966 N N . GLY A 1 131 ? 11.027 10.191 -5.417 1.00 76.38 131 GLY A N 1
ATOM 967 C CA . GLY A 1 131 ? 11.198 8.869 -4.828 1.00 76.38 131 GLY A CA 1
ATOM 968 C C . GLY A 1 131 ? 11.779 8.947 -3.420 1.00 76.38 131 GLY A C 1
ATOM 969 O O . GLY A 1 131 ? 11.232 8.347 -2.498 1.00 76.38 131 GLY A O 1
ATOM 970 N N . ASP A 1 132 ? 12.807 9.768 -3.222 1.00 78.69 132 ASP A N 1
ATOM 971 C CA . ASP A 1 132 ? 13.443 9.979 -1.921 1.00 78.69 132 ASP A CA 1
ATOM 972 C C . ASP A 1 132 ? 12.461 10.596 -0.915 1.00 78.69 132 ASP A C 1
ATOM 974 O O . ASP A 1 132 ? 12.347 10.110 0.212 1.00 78.69 132 ASP A O 1
ATOM 978 N N . VAL A 1 133 ? 11.665 11.595 -1.327 1.00 81.31 133 VAL A N 1
ATOM 979 C CA . VAL A 1 133 ? 10.608 12.168 -0.473 1.00 81.31 133 VAL A CA 1
ATOM 980 C C . VAL A 1 133 ? 9.544 11.126 -0.127 1.00 81.31 133 VAL A C 1
ATOM 982 O O . VAL A 1 133 ? 9.111 11.066 1.025 1.00 81.31 133 VAL A O 1
ATOM 985 N N . ARG A 1 134 ? 9.129 10.275 -1.074 1.00 80.00 134 ARG A N 1
ATOM 986 C CA . ARG A 1 134 ? 8.176 9.191 -0.782 1.00 80.00 134 ARG A CA 1
ATOM 987 C C . ARG A 1 134 ? 8.732 8.182 0.205 1.00 80.00 134 ARG A C 1
ATOM 989 O O . ARG A 1 134 ? 8.018 7.815 1.131 1.00 80.00 134 ARG A O 1
ATOM 996 N N . ILE A 1 135 ? 9.970 7.733 0.009 1.00 81.88 135 ILE A N 1
ATOM 997 C CA . ILE A 1 135 ? 10.622 6.758 0.890 1.00 81.88 135 ILE A CA 1
ATOM 998 C C . ILE A 1 135 ? 10.775 7.352 2.292 1.00 81.88 135 ILE A C 1
ATOM 1000 O O . ILE A 1 135 ? 10.433 6.694 3.275 1.00 81.88 135 ILE A O 1
ATOM 1004 N N . ALA A 1 136 ? 11.200 8.614 2.392 1.00 84.44 136 ALA A N 1
ATOM 1005 C CA . ALA A 1 136 ? 11.297 9.321 3.664 1.00 84.44 136 ALA A CA 1
ATOM 1006 C C . ALA A 1 136 ? 9.927 9.450 4.352 1.00 84.44 136 ALA A C 1
ATOM 1008 O O . ALA A 1 136 ? 9.793 9.119 5.531 1.00 84.44 136 ALA A O 1
ATOM 1009 N N . ALA A 1 137 ? 8.888 9.870 3.622 1.00 83.88 137 ALA A N 1
ATOM 1010 C CA . ALA A 1 137 ? 7.528 9.987 4.147 1.00 83.88 137 ALA A CA 1
ATOM 1011 C C . ALA A 1 137 ? 6.959 8.632 4.602 1.00 83.88 137 ALA A C 1
ATOM 1013 O O . ALA A 1 137 ? 6.340 8.555 5.665 1.00 83.88 137 ALA A O 1
ATOM 1014 N N . ALA A 1 138 ? 7.198 7.563 3.835 1.00 80.88 138 ALA A N 1
ATOM 1015 C CA . ALA A 1 138 ? 6.789 6.203 4.174 1.00 80.88 138 ALA A CA 1
ATOM 1016 C C . ALA A 1 138 ? 7.468 5.720 5.465 1.00 80.88 138 ALA A C 1
ATOM 1018 O O . ALA A 1 138 ? 6.792 5.264 6.392 1.00 80.88 138 ALA A O 1
ATOM 1019 N N . GLY A 1 139 ? 8.791 5.893 5.557 1.00 84.81 139 GLY A N 1
ATOM 1020 C CA . GLY A 1 139 ? 9.578 5.526 6.732 1.00 84.81 139 GLY A CA 1
ATOM 1021 C C . GLY A 1 139 ? 9.142 6.285 7.986 1.00 84.81 139 GLY A C 1
ATOM 1022 O O . GLY A 1 139 ? 8.868 5.668 9.014 1.00 84.81 139 GLY A O 1
ATOM 1023 N N . LEU A 1 140 ? 8.989 7.610 7.893 1.00 86.62 140 LEU A N 1
ATOM 1024 C CA . LEU A 1 140 ? 8.539 8.450 9.009 1.00 86.62 140 LEU A CA 1
ATOM 1025 C C . LEU A 1 140 ? 7.113 8.113 9.454 1.00 86.62 140 LEU A C 1
ATOM 1027 O O . LEU A 1 140 ? 6.844 8.028 10.653 1.00 86.62 140 LEU A O 1
ATOM 1031 N N . SER A 1 141 ? 6.195 7.885 8.509 1.00 84.75 141 SER A N 1
ATOM 1032 C CA . SER A 1 141 ? 4.821 7.490 8.830 1.00 84.75 141 SER A CA 1
ATOM 1033 C C . SER A 1 141 ? 4.792 6.186 9.627 1.00 84.75 141 SER A C 1
ATOM 1035 O O . SER A 1 141 ? 4.116 6.111 10.654 1.00 84.75 141 SER A O 1
ATOM 1037 N N . SER A 1 142 ? 5.555 5.178 9.195 1.00 83.69 142 SER A N 1
ATOM 1038 C CA . SER A 1 142 ? 5.608 3.888 9.885 1.00 83.69 142 SER A CA 1
ATOM 1039 C C . SER A 1 142 ? 6.310 3.981 11.242 1.00 83.69 142 SER A C 1
ATOM 1041 O O . SER A 1 142 ? 5.839 3.387 12.211 1.00 83.69 142 SER A O 1
ATOM 1043 N N . ALA A 1 143 ? 7.394 4.755 11.338 1.00 87.19 143 ALA A N 1
ATOM 1044 C CA . ALA A 1 143 ? 8.143 4.944 12.579 1.00 87.19 143 ALA A CA 1
ATOM 1045 C C . ALA A 1 143 ? 7.308 5.613 13.683 1.00 87.19 143 ALA A C 1
ATOM 1047 O O . ALA A 1 143 ? 7.510 5.323 14.858 1.00 87.19 143 ALA A O 1
ATOM 1048 N N . ILE A 1 144 ? 6.352 6.475 13.320 1.00 86.44 144 ILE A N 1
ATOM 1049 C CA . ILE A 1 144 ? 5.427 7.110 14.273 1.00 86.44 144 ILE A CA 1
ATOM 1050 C C . ILE A 1 144 ? 4.240 6.189 14.596 1.00 86.44 144 ILE A C 1
ATOM 1052 O O . ILE A 1 144 ? 3.808 6.117 15.747 1.00 86.44 144 ILE A O 1
ATOM 1056 N N . ALA A 1 145 ? 3.702 5.484 13.596 1.00 84.12 145 ALA A N 1
ATOM 1057 C CA . ALA A 1 145 ? 2.525 4.634 13.762 1.00 84.12 145 ALA A CA 1
ATOM 1058 C C . ALA A 1 145 ? 2.789 3.442 14.692 1.00 84.12 145 ALA A C 1
ATOM 1060 O O . ALA A 1 145 ? 2.008 3.193 15.611 1.00 84.12 145 ALA A O 1
ATOM 1061 N N . THR A 1 146 ? 3.896 2.721 14.486 1.00 85.44 146 THR A N 1
ATOM 1062 C CA . THR A 1 146 ? 4.171 1.465 15.200 1.00 85.44 146 THR A CA 1
ATOM 1063 C C . THR A 1 146 ? 4.248 1.644 16.723 1.00 85.44 146 THR A C 1
ATOM 1065 O O . THR A 1 146 ? 3.544 0.914 17.425 1.00 85.44 146 THR A O 1
ATOM 1068 N N . PRO A 1 147 ? 5.005 2.615 17.278 1.00 87.25 147 PRO A N 1
ATOM 1069 C CA . PRO A 1 147 ? 5.053 2.829 18.725 1.00 87.25 147 PRO A CA 1
ATOM 1070 C C . PRO A 1 147 ? 3.707 3.260 19.312 1.00 87.25 147 PRO A C 1
ATOM 1072 O O . PRO A 1 147 ? 3.366 2.850 20.420 1.00 87.25 147 PRO A O 1
ATOM 1075 N N . LEU A 1 148 ? 2.922 4.060 18.579 1.00 86.31 148 LEU A N 1
ATOM 1076 C CA . LEU A 1 148 ? 1.602 4.505 19.031 1.00 86.31 148 LEU A CA 1
ATOM 1077 C C . LEU A 1 148 ? 0.633 3.325 19.145 1.00 86.31 148 LEU A C 1
ATOM 1079 O O . LEU A 1 148 ? -0.042 3.175 20.163 1.00 86.31 148 LEU A O 1
ATOM 1083 N N . ILE A 1 149 ? 0.590 2.475 18.118 1.00 86.31 149 ILE A N 1
ATOM 1084 C CA . ILE A 1 149 ? -0.251 1.279 18.117 1.00 86.31 149 ILE A CA 1
ATOM 1085 C C . ILE A 1 149 ? 0.188 0.333 19.236 1.00 86.31 149 ILE A C 1
ATOM 1087 O O . ILE A 1 149 ? -0.647 -0.143 20.004 1.00 86.31 149 ILE A O 1
ATOM 1091 N N . LEU A 1 150 ? 1.497 0.101 19.365 1.00 87.75 150 LEU A N 1
ATOM 1092 C CA . LEU A 1 150 ? 2.045 -0.754 20.410 1.00 87.75 150 LEU A CA 1
ATOM 1093 C C . LEU A 1 150 ? 1.666 -0.244 21.803 1.00 87.75 150 LEU A C 1
ATOM 1095 O O . LEU A 1 150 ? 1.188 -1.026 22.619 1.00 87.75 150 LEU A O 1
ATOM 1099 N N . LYS A 1 151 ? 1.787 1.065 22.054 1.00 88.44 151 LYS A N 1
ATOM 1100 C CA . LYS A 1 151 ? 1.343 1.687 23.307 1.00 88.44 151 LYS A CA 1
ATOM 1101 C C . LYS A 1 151 ? -0.127 1.377 23.598 1.00 88.44 151 LYS A C 1
ATOM 1103 O O . LYS A 1 151 ? -0.434 0.937 24.699 1.00 88.44 151 LYS A O 1
ATOM 1108 N N . VAL A 1 152 ? -1.027 1.597 22.636 1.00 86.38 152 VAL A N 1
ATOM 1109 C CA . VAL A 1 152 ? -2.476 1.386 22.827 1.00 86.38 152 VAL A CA 1
ATOM 1110 C C . VAL A 1 152 ? -2.795 -0.081 23.111 1.00 86.38 152 VAL A C 1
ATOM 1112 O O . VAL A 1 152 ? -3.577 -0.382 24.013 1.00 86.38 152 VAL A O 1
ATOM 1115 N N . VAL A 1 153 ? -2.178 -1.000 22.366 1.00 86.12 153 VAL A N 1
ATOM 1116 C CA . VAL A 1 153 ? -2.400 -2.440 22.537 1.00 86.12 153 VAL A CA 1
ATOM 1117 C C . VAL A 1 153 ? -1.861 -2.921 23.885 1.00 86.12 153 VAL A C 1
ATOM 1119 O O . VAL A 1 153 ? -2.581 -3.612 24.604 1.00 86.12 153 VAL A O 1
ATOM 1122 N N . LEU A 1 154 ? -0.639 -2.531 24.264 1.00 88.31 154 LEU A N 1
ATOM 1123 C CA . LEU A 1 154 ? -0.040 -2.927 25.541 1.00 88.31 154 LEU A CA 1
ATOM 1124 C C . LEU A 1 154 ? -0.797 -2.337 26.735 1.00 88.31 154 LEU A C 1
ATOM 1126 O O . LEU A 1 154 ? -1.090 -3.075 27.670 1.00 88.31 154 LEU A O 1
ATOM 1130 N N . ALA A 1 155 ? -1.176 -1.056 26.686 1.00 87.50 155 ALA A N 1
ATOM 1131 C CA . ALA A 1 155 ? -1.974 -0.412 27.733 1.00 87.50 155 ALA A CA 1
ATOM 1132 C C . ALA A 1 155 ? -3.289 -1.169 27.985 1.00 87.50 155 ALA A C 1
ATOM 1134 O O . ALA A 1 155 ? -3.642 -1.478 29.122 1.00 87.50 155 ALA A O 1
ATOM 1135 N N . ARG A 1 156 ? -3.988 -1.570 26.915 1.00 83.38 156 ARG A N 1
ATOM 1136 C CA . ARG A 1 156 ? -5.228 -2.353 27.029 1.00 83.38 156 ARG A CA 1
ATOM 1137 C C . ARG A 1 156 ? -5.002 -3.784 27.511 1.00 83.38 156 ARG A C 1
ATOM 1139 O O . ARG A 1 156 ? -5.824 -4.292 28.269 1.00 83.38 156 ARG A O 1
ATOM 1146 N N . LEU A 1 157 ? -3.917 -4.431 27.086 1.00 86.50 157 LEU A N 1
ATOM 1147 C CA . LEU A 1 157 ? -3.603 -5.807 27.476 1.00 86.50 157 LEU A CA 1
ATOM 1148 C C . LEU A 1 157 ? -3.192 -5.903 28.951 1.00 86.50 157 LEU A C 1
ATOM 1150 O O . LEU A 1 157 ? -3.652 -6.796 29.658 1.00 86.50 157 LEU A O 1
ATOM 1154 N N . PHE A 1 158 ? -2.373 -4.963 29.421 1.00 90.94 158 PHE A N 1
ATOM 1155 C CA . PHE A 1 158 ? -1.876 -4.926 30.797 1.00 90.94 158 PHE A CA 1
ATOM 1156 C C . PHE A 1 158 ? -2.743 -4.096 31.752 1.00 90.94 158 PHE A C 1
ATOM 1158 O O . PHE A 1 158 ? -2.468 -4.081 32.948 1.00 90.94 158 PHE A O 1
ATOM 1165 N N . LYS A 1 159 ? -3.809 -3.455 31.250 1.00 81.12 159 LYS A N 1
ATOM 1166 C CA . LYS A 1 159 ? -4.696 -2.553 32.009 1.00 81.12 159 LYS A CA 1
ATOM 1167 C C . LYS A 1 159 ? -3.931 -1.426 32.718 1.00 81.12 159 LYS A C 1
ATOM 1169 O O . LYS A 1 159 ? -4.254 -1.093 33.859 1.00 81.12 159 LYS A O 1
ATOM 1174 N N . TRP A 1 160 ? -2.917 -0.881 32.050 1.00 75.19 160 TRP A N 1
ATOM 1175 C CA . TRP A 1 160 ? -2.033 0.153 32.587 1.00 75.19 160 TRP A CA 1
ATOM 1176 C C . TRP A 1 160 ? -2.170 1.466 31.823 1.00 75.19 160 TRP A C 1
ATOM 1178 O O . TRP A 1 160 ? -2.295 1.408 30.577 1.00 75.19 160 TRP A O 1
#